Protein AF-A0A6B0WXC3-F1 (afdb_monomer_lite)

pLDDT: mean 72.92, std 11.8, range [45.28, 88.31]

Sequence (147 aa):
MGGVDVLLKYLLDNDTSRKDRTQQFALTNSVRCRPRSNDATSKSTKQMVLNCEKHTKAIIDVLRPDIIIAQGKDKGKENPCKSLNRLFKPNIEQEYDNASPEIGRVRSVLYLFTAHPARYSGFRWSAGYLPDELERLCEHARELYSE

Secondary structure (DSSP, 8-state):
-TTHHHHHHHHH---GGGTTS--------S-SS--SSS-TTSHHHHHHHHHHHHHHHHHHHHH--SEEEEE---TTS--THHHHHHHS-TTS--EE-SS-TTEEEETTEEEEEE--GGGSTT--GGGT---HHHHHHHHHHHHHT--

Foldseek 3Di:
DLAVVLLCCQLVPDDPVCVPDDDDDDDDDLQPDDDPDPPCPDPVVVVSNVVSLVVVLVVCVVVVDLEEEAEADDDPDDDPVVSVCVSPDVPFDWAADPVCNQWIDGPSHIYGYYYHPVVPPPDPSVVSDDDPVSNVSSVVSNVVNVD

Radius of gyration: 16.28 Å; chains: 1; bounding box: 33×47×40 Å

Structure (mmCIF, N/CA/C/O backbone):
data_AF-A0A6B0WXC3-F1
#
_entry.id   AF-A0A6B0WXC3-F1
#
loop_
_atom_site.group_PDB
_atom_site.id
_atom_site.type_symbol
_atom_site.label_atom_id
_atom_site.label_alt_id
_atom_site.label_comp_id
_atom_site.label_asym_id
_atom_site.label_entity_id
_atom_site.label_seq_id
_atom_site.pdbx_PDB_ins_code
_atom_site.Cartn_x
_atom_site.Cartn_y
_atom_site.Cartn_z
_atom_site.occupancy
_atom_site.B_iso_or_equiv
_atom_site.auth_seq_id
_atom_site.auth_comp_id
_atom_site.auth_asym_id
_atom_site.auth_atom_id
_atom_site.pdbx_PDB_model_num
ATOM 1 N N . MET A 1 1 ? 1.760 3.231 -15.485 1.00 53.31 1 MET A N 1
ATOM 2 C CA . MET A 1 1 ? 2.627 3.248 -14.286 1.00 53.31 1 MET A CA 1
ATOM 3 C C . MET A 1 1 ? 2.956 1.798 -13.939 1.00 53.31 1 MET A C 1
ATOM 5 O O . MET A 1 1 ? 2.423 1.295 -12.966 1.00 53.31 1 MET A O 1
ATOM 9 N N . GLY A 1 2 ? 3.786 1.135 -14.757 1.00 61.03 2 GLY A N 1
ATOM 10 C CA . GLY A 1 2 ? 3.778 -0.332 -14.946 1.00 61.03 2 GLY A CA 1
ATOM 11 C C . GLY A 1 2 ? 4.159 -1.240 -13.764 1.00 61.03 2 GLY A C 1
ATOM 12 O O . GLY A 1 2 ? 4.338 -2.432 -13.967 1.00 61.03 2 GLY A O 1
ATOM 13 N N . GLY A 1 3 ? 4.387 -0.698 -12.565 1.00 70.31 3 GLY A N 1
ATOM 14 C CA . GLY A 1 3 ? 4.811 -1.489 -11.405 1.00 70.31 3 GLY A CA 1
ATOM 15 C C . GLY A 1 3 ? 3.728 -1.758 -10.371 1.00 70.31 3 GLY A C 1
ATOM 16 O O . GLY A 1 3 ? 3.978 -2.505 -9.431 1.00 70.31 3 GLY A O 1
ATOM 17 N N . VAL A 1 4 ? 2.543 -1.155 -10.509 1.00 73.38 4 VAL A N 1
ATOM 18 C CA . VAL A 1 4 ? 1.432 -1.407 -9.574 1.00 73.38 4 VAL A CA 1
ATOM 19 C C . VAL A 1 4 ? 0.488 -2.458 -10.136 1.00 73.38 4 VAL A C 1
ATOM 21 O O . VAL A 1 4 ? 0.125 -3.388 -9.437 1.00 73.38 4 VAL A O 1
ATOM 24 N N . ASP A 1 5 ? 0.172 -2.345 -11.420 1.00 72.50 5 ASP A N 1
ATOM 25 C CA . ASP A 1 5 ? -0.516 -3.336 -12.240 1.00 72.50 5 ASP A CA 1
ATOM 26 C C . ASP A 1 5 ? 0.193 -4.696 -12.229 1.00 72.50 5 ASP A C 1
ATOM 28 O O . ASP A 1 5 ? -0.465 -5.708 -12.026 1.00 72.50 5 ASP A O 1
ATOM 32 N N . VAL A 1 6 ? 1.526 -4.740 -12.344 1.00 77.94 6 VAL A N 1
ATOM 33 C CA . VAL A 1 6 ? 2.264 -6.012 -12.227 1.00 77.94 6 VAL A CA 1
ATOM 34 C C . VAL A 1 6 ? 2.226 -6.567 -10.802 1.00 77.94 6 VAL A C 1
ATOM 36 O O . VAL A 1 6 ? 2.029 -7.764 -10.629 1.00 77.94 6 VAL A O 1
ATOM 39 N N . LEU A 1 7 ? 2.349 -5.724 -9.772 1.00 78.69 7 LEU A N 1
ATOM 40 C CA . LEU A 1 7 ? 2.276 -6.179 -8.379 1.00 78.69 7 LEU A CA 1
ATOM 41 C C . LEU A 1 7 ? 0.862 -6.622 -7.963 1.00 78.69 7 LEU A C 1
ATOM 43 O O . LEU A 1 7 ? 0.749 -7.494 -7.116 1.00 78.69 7 LEU A O 1
ATOM 47 N N . LEU A 1 8 ? -0.189 -6.046 -8.557 1.00 76.25 8 LEU A N 1
ATOM 48 C CA . LEU A 1 8 ? -1.586 -6.483 -8.420 1.00 76.25 8 LEU A CA 1
ATOM 49 C C . LEU A 1 8 ? -1.919 -7.704 -9.285 1.00 76.25 8 LEU A C 1
ATOM 51 O O . LEU A 1 8 ? -2.893 -8.391 -9.000 1.00 76.25 8 LEU A O 1
ATOM 55 N N . LYS A 1 9 ? -1.142 -7.964 -10.342 1.00 75.69 9 LYS A N 1
ATOM 56 C CA . LYS A 1 9 ? -1.211 -9.209 -11.106 1.00 75.69 9 LYS A CA 1
ATOM 57 C C . LYS A 1 9 ? -0.564 -10.346 -10.310 1.00 75.69 9 LYS A C 1
ATOM 59 O O . LYS A 1 9 ? -1.173 -11.391 -10.129 1.00 75.69 9 LYS A O 1
ATOM 64 N N . TYR A 1 10 ? 0.610 -10.113 -9.725 1.00 78.56 10 TYR A N 1
ATOM 65 C CA . TYR A 1 10 ? 1.013 -10.837 -8.515 1.00 78.56 10 TYR A CA 1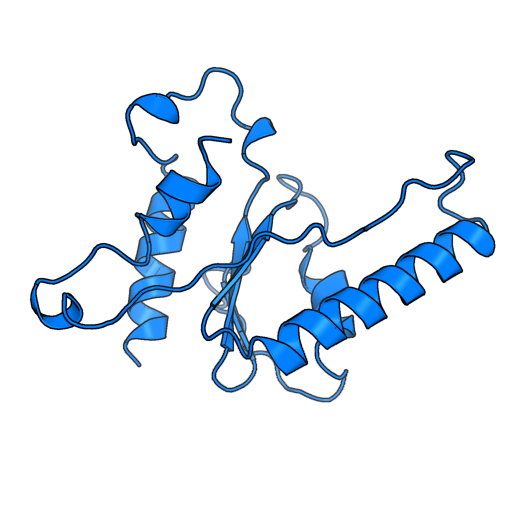
ATOM 66 C C . TYR A 1 10 ? 0.015 -10.555 -7.373 1.00 78.56 10 TYR A C 1
ATOM 68 O O . TYR A 1 10 ? -0.867 -9.719 -7.515 1.00 78.56 10 TYR A O 1
ATOM 76 N N . LEU A 1 11 ? 0.074 -11.289 -6.259 1.00 76.12 11 LEU A N 1
ATOM 77 C CA . LEU A 1 11 ? -1.043 -11.412 -5.302 1.00 76.12 11 LEU A CA 1
ATOM 78 C C . LEU A 1 11 ? -2.272 -12.082 -5.941 1.00 76.12 11 LEU A C 1
ATOM 80 O O . LEU A 1 11 ? -2.572 -13.225 -5.600 1.00 76.12 11 LEU A O 1
ATOM 84 N N . LEU A 1 12 ? -2.953 -11.405 -6.870 1.00 71.50 12 LEU A N 1
ATOM 85 C CA . LEU A 1 12 ? -4.296 -11.762 -7.328 1.00 71.50 12 LEU A CA 1
ATOM 86 C C . LEU A 1 12 ? -4.327 -12.886 -8.375 1.00 71.50 12 LEU A C 1
ATOM 88 O O . LEU A 1 12 ? -5.238 -13.713 -8.304 1.00 71.50 12 LEU A O 1
ATOM 92 N N . ASP A 1 13 ? -3.348 -12.989 -9.284 1.00 70.00 13 ASP A N 1
ATOM 93 C CA . ASP A 1 13 ? -3.188 -14.189 -10.119 1.00 70.00 13 ASP A CA 1
ATOM 94 C C . ASP A 1 13 ? -2.647 -15.318 -9.239 1.00 70.00 13 ASP A C 1
ATOM 96 O O . ASP A 1 13 ? -1.435 -15.508 -9.135 1.00 70.00 13 ASP A O 1
ATOM 100 N N . ASN A 1 14 ? -3.529 -16.086 -8.603 1.00 54.75 14 ASN A N 1
ATOM 101 C CA . ASN A 1 14 ? -3.365 -17.533 -8.643 1.00 54.75 14 ASN A CA 1
ATOM 102 C C . ASN A 1 14 ? -4.653 -18.316 -8.371 1.00 54.75 14 ASN A C 1
ATOM 104 O O . ASN A 1 14 ? -5.558 -17.894 -7.652 1.00 54.75 14 ASN A O 1
ATOM 108 N N . ASP A 1 15 ? -4.628 -19.492 -8.985 1.00 48.84 15 ASP A N 1
ATOM 109 C CA . ASP A 1 15 ? -5.626 -20.548 -9.079 1.00 48.84 15 ASP A CA 1
ATOM 110 C C . ASP A 1 15 ? -6.959 -20.243 -9.793 1.00 48.84 15 ASP A C 1
ATOM 112 O O . ASP A 1 15 ? -7.658 -19.244 -9.610 1.00 48.84 15 ASP A O 1
ATOM 116 N N . THR A 1 16 ? -7.315 -21.201 -10.643 1.00 47.66 16 THR A N 1
ATOM 117 C CA . THR A 1 16 ? -8.454 -21.216 -11.564 1.00 47.66 16 THR A CA 1
ATOM 118 C C . THR A 1 16 ? -9.817 -21.109 -10.881 1.00 47.66 16 THR A C 1
ATOM 120 O O . THR A 1 16 ? -10.783 -20.713 -11.533 1.00 47.66 16 THR A O 1
ATOM 123 N N . SER A 1 17 ? -9.880 -21.383 -9.577 1.00 48.84 17 SER A N 1
ATOM 124 C CA . SER A 1 17 ? -11.066 -21.283 -8.719 1.00 48.84 17 SER A CA 1
ATOM 125 C C . SER A 1 17 ? -11.520 -19.847 -8.415 1.00 48.84 17 SER A C 1
ATOM 127 O O . SER A 1 17 ? -12.653 -19.649 -7.980 1.00 48.84 17 SER A O 1
ATOM 129 N N . ARG A 1 18 ? -10.675 -18.826 -8.640 1.00 51.50 18 ARG A N 1
ATOM 130 C CA . ARG A 1 18 ? -11.000 -17.413 -8.343 1.00 51.50 18 ARG A CA 1
ATOM 131 C C . ARG A 1 18 ? -11.517 -16.603 -9.542 1.00 51.50 18 ARG A C 1
ATOM 133 O O . ARG A 1 18 ? -11.807 -15.419 -9.375 1.00 51.50 18 ARG A O 1
ATOM 140 N N . LYS A 1 19 ? -11.684 -17.222 -10.721 1.00 48.53 19 LYS A N 1
ATOM 141 C CA . LYS A 1 19 ? -12.109 -16.552 -11.973 1.00 48.53 19 LYS A CA 1
ATOM 142 C C . LYS A 1 19 ? -13.440 -15.791 -11.885 1.00 48.53 19 LYS A C 1
ATOM 144 O O . LYS A 1 19 ? -13.618 -14.830 -12.626 1.00 48.53 19 LYS A O 1
ATOM 149 N N . ASP A 1 20 ? -14.326 -16.172 -10.967 1.00 48.91 20 ASP A N 1
ATOM 150 C CA . ASP A 1 20 ? -15.668 -15.587 -10.836 1.00 48.91 20 ASP A CA 1
ATOM 151 C C . ASP A 1 20 ? -15.735 -14.351 -9.916 1.00 48.91 20 ASP A C 1
ATOM 153 O O . ASP A 1 20 ? -16.808 -13.778 -9.717 1.00 48.91 20 ASP A O 1
ATOM 157 N N . ARG A 1 21 ? -14.610 -13.909 -9.330 1.00 54.69 21 ARG A N 1
ATOM 158 C CA . ARG A 1 21 ? -14.573 -12.700 -8.488 1.00 54.69 21 ARG A CA 1
ATOM 159 C C . ARG A 1 21 ? -14.101 -11.487 -9.286 1.00 54.69 21 ARG A C 1
ATOM 161 O O . ARG A 1 21 ? -12.928 -11.390 -9.639 1.00 54.69 21 ARG A O 1
ATOM 168 N N . THR A 1 22 ? -14.990 -10.512 -9.482 1.00 62.12 22 THR A N 1
ATOM 169 C CA . THR A 1 22 ? -14.629 -9.188 -10.012 1.00 62.12 22 THR A CA 1
ATOM 170 C C . THR A 1 22 ? -13.632 -8.504 -9.079 1.00 62.12 22 THR A C 1
ATOM 172 O O . THR A 1 22 ? -14.006 -7.993 -8.024 1.00 62.12 22 THR A O 1
ATOM 175 N N . GLN A 1 23 ? -12.361 -8.477 -9.472 1.00 69.31 23 GLN A N 1
ATOM 176 C CA . GLN A 1 23 ? -11.316 -7.772 -8.738 1.00 69.31 23 GLN A CA 1
ATOM 177 C C . GLN A 1 23 ? -11.524 -6.258 -8.878 1.00 69.31 23 GLN A C 1
ATOM 179 O O . GLN A 1 23 ? -11.632 -5.735 -9.988 1.00 69.31 23 GLN A O 1
ATOM 184 N N . GLN A 1 24 ? -11.581 -5.549 -7.752 1.00 75.88 24 GLN A N 1
ATOM 185 C CA . GLN A 1 24 ? -11.676 -4.091 -7.711 1.00 75.88 24 GLN A CA 1
ATOM 186 C C . GLN A 1 24 ? -10.447 -3.530 -7.003 1.00 75.88 24 GLN A C 1
ATOM 188 O O . GLN A 1 24 ? -10.100 -3.964 -5.908 1.00 75.88 24 GLN A O 1
ATOM 193 N N . PHE A 1 25 ? -9.794 -2.548 -7.621 1.00 79.31 25 PHE A N 1
ATOM 194 C CA . PHE A 1 25 ? -8.650 -1.853 -7.041 1.00 79.31 25 PHE A CA 1
ATOM 195 C C . PHE A 1 25 ? -8.841 -0.341 -7.151 1.00 79.31 25 PHE A C 1
ATOM 197 O O . PHE A 1 25 ? -9.424 0.167 -8.108 1.00 79.31 25 PHE A O 1
ATOM 204 N N . ALA A 1 26 ? -8.315 0.392 -6.172 1.00 83.19 26 ALA A N 1
ATOM 205 C CA . ALA A 1 26 ? -8.314 1.847 -6.167 1.00 83.19 26 ALA A CA 1
ATOM 206 C C . ALA A 1 26 ? -6.901 2.357 -5.889 1.00 83.19 26 ALA A C 1
ATOM 208 O O . ALA A 1 26 ? -6.294 2.019 -4.874 1.00 83.19 26 ALA A O 1
ATOM 209 N N . LEU A 1 27 ? -6.384 3.204 -6.778 1.00 82.75 27 LEU A N 1
ATOM 210 C CA . LEU A 1 27 ? -5.088 3.847 -6.589 1.00 82.75 27 LEU A CA 1
ATOM 211 C C . LEU A 1 27 ? -5.270 5.207 -5.925 1.00 82.75 27 LEU A C 1
ATOM 213 O O . LEU A 1 27 ? -5.954 6.093 -6.439 1.00 82.75 27 LEU A O 1
ATOM 217 N N . THR A 1 28 ? -4.637 5.381 -4.767 1.00 80.62 28 THR A N 1
ATOM 218 C CA . THR A 1 28 ? -4.697 6.622 -4.000 1.00 80.62 28 THR A CA 1
ATOM 219 C C . THR A 1 28 ? -3.317 7.028 -3.499 1.00 80.62 28 THR A C 1
ATOM 221 O O . THR A 1 28 ? -2.565 6.217 -2.970 1.00 80.62 28 THR A O 1
ATOM 224 N N . ASN A 1 29 ? -2.998 8.315 -3.633 1.00 75.44 29 ASN A N 1
ATOM 225 C CA . ASN A 1 29 ? -1.822 8.899 -2.998 1.00 75.44 29 ASN A CA 1
ATOM 226 C C . ASN A 1 29 ? -2.145 9.189 -1.529 1.00 75.44 29 ASN A C 1
ATOM 228 O O . ASN A 1 29 ? -3.189 9.776 -1.237 1.00 75.44 29 ASN A O 1
ATOM 232 N N . SER A 1 30 ? -1.223 8.850 -0.627 1.00 68.56 30 SER A N 1
ATOM 233 C CA . SER A 1 30 ? -1.316 9.144 0.814 1.00 68.56 30 SER A CA 1
ATOM 234 C C . SER A 1 30 ? -1.326 10.644 1.133 1.00 68.56 30 SER A C 1
ATOM 236 O O . SER A 1 30 ? -1.812 11.054 2.185 1.00 68.56 30 SER A O 1
ATOM 238 N N . VAL A 1 31 ? -0.824 11.477 0.215 1.00 71.00 31 VAL A N 1
ATOM 239 C CA . VAL A 1 31 ? -0.883 12.940 0.289 1.00 71.00 31 VAL A CA 1
ATOM 240 C C . VAL A 1 31 ? -1.541 13.477 -0.983 1.00 71.00 31 VAL A C 1
ATOM 242 O O . VAL A 1 31 ? -1.126 13.150 -2.096 1.00 71.00 31 VAL A O 1
ATOM 245 N N . ARG A 1 32 ? -2.591 14.293 -0.827 1.00 71.56 32 ARG A N 1
ATOM 246 C CA . ARG A 1 32 ? -3.369 14.860 -1.948 1.00 71.56 32 ARG A CA 1
ATOM 247 C C . ARG A 1 32 ? -2.808 16.173 -2.493 1.00 71.56 32 ARG A C 1
ATOM 249 O O . ARG A 1 32 ? -3.119 16.554 -3.615 1.00 71.56 32 ARG A O 1
ATOM 256 N N . CYS A 1 33 ? -1.992 16.859 -1.706 1.00 74.31 33 CYS A N 1
ATOM 257 C CA . CYS A 1 33 ? -1.447 18.178 -1.998 1.00 74.31 33 CYS A CA 1
ATOM 258 C C . CYS A 1 33 ? 0.049 18.228 -1.664 1.00 74.31 33 CYS A C 1
ATOM 260 O O . CYS A 1 33 ? 0.568 17.397 -0.923 1.00 74.31 33 CYS A O 1
ATOM 262 N N . ARG A 1 34 ? 0.764 19.197 -2.241 1.00 72.69 34 ARG A N 1
ATOM 263 C CA . ARG A 1 34 ? 2.176 19.455 -1.925 1.00 72.69 34 ARG A CA 1
ATOM 264 C C . ARG A 1 34 ? 2.262 20.682 -1.014 1.00 72.69 34 ARG A C 1
ATOM 266 O O . ARG A 1 34 ? 1.480 21.615 -1.217 1.00 72.69 34 ARG A O 1
ATOM 273 N N . PRO A 1 35 ? 3.174 20.710 -0.029 1.00 71.12 35 PRO A N 1
ATOM 274 C CA . PRO A 1 35 ? 3.329 21.878 0.822 1.00 71.12 35 PRO A CA 1
ATOM 275 C C . PRO A 1 35 ? 3.899 23.037 -0.010 1.00 71.12 35 PRO A C 1
ATOM 277 O O . PRO A 1 35 ? 4.717 22.831 -0.905 1.00 71.12 35 PRO A O 1
ATOM 280 N N . ARG A 1 36 ? 3.445 24.267 0.261 1.00 70.56 36 ARG A N 1
ATOM 281 C CA . ARG A 1 36 ? 3.869 25.465 -0.495 1.00 70.56 36 ARG A CA 1
ATOM 282 C C . ARG A 1 36 ? 5.311 25.889 -0.178 1.00 70.56 36 ARG A C 1
ATOM 284 O O . ARG A 1 36 ? 5.925 26.596 -0.969 1.00 70.56 36 ARG A O 1
ATOM 291 N N . SER A 1 37 ? 5.841 25.451 0.960 1.00 71.88 37 SER A N 1
ATOM 292 C CA . SER A 1 37 ? 7.249 25.547 1.341 1.00 71.88 37 SER A CA 1
ATOM 293 C C . SER A 1 37 ? 7.784 24.149 1.657 1.00 71.88 37 SER A C 1
ATOM 295 O O . SER A 1 37 ? 7.048 23.293 2.144 1.00 71.88 37 SER A O 1
ATOM 297 N N . ASN A 1 38 ? 9.081 23.920 1.443 1.00 70.56 38 ASN A N 1
ATOM 298 C CA . ASN A 1 38 ? 9.731 22.643 1.773 1.00 70.56 38 ASN A CA 1
ATOM 299 C C . ASN A 1 38 ? 9.957 22.444 3.292 1.00 70.56 38 ASN A C 1
ATOM 301 O O . ASN A 1 38 ? 10.621 21.493 3.698 1.00 70.56 38 ASN A O 1
ATOM 305 N N . ASP A 1 39 ? 9.410 23.319 4.144 1.00 76.75 39 ASP A N 1
ATOM 306 C CA . ASP A 1 39 ? 9.493 23.187 5.597 1.00 76.75 39 ASP A CA 1
ATOM 307 C C . ASP A 1 39 ? 8.477 22.154 6.118 1.00 76.75 39 ASP A C 1
ATOM 309 O O . ASP A 1 39 ? 7.300 22.446 6.374 1.00 76.75 39 ASP A O 1
ATOM 313 N N . ALA A 1 40 ? 8.975 20.932 6.306 1.00 69.25 40 ALA A N 1
ATOM 314 C CA . ALA A 1 40 ? 8.258 19.818 6.918 1.00 69.25 40 ALA A CA 1
ATOM 315 C C . ALA A 1 40 ? 7.954 20.021 8.418 1.00 69.25 40 ALA A C 1
ATOM 317 O O . ALA A 1 40 ? 7.085 19.341 8.969 1.00 69.25 40 ALA A O 1
ATOM 318 N N . THR A 1 41 ? 8.641 20.945 9.098 1.00 77.06 41 THR A N 1
ATOM 319 C CA . THR A 1 41 ? 8.462 21.201 10.536 1.00 77.06 41 THR A CA 1
ATOM 320 C C . THR A 1 41 ? 7.322 22.179 10.830 1.00 77.06 41 THR A C 1
ATOM 322 O O . THR A 1 41 ? 6.747 22.127 11.928 1.00 77.06 41 THR A O 1
ATOM 325 N N . SER A 1 42 ? 6.958 23.012 9.846 1.00 83.62 42 SER A N 1
ATOM 326 C CA . SER A 1 42 ? 5.895 24.016 9.936 1.00 83.62 42 SER A CA 1
ATOM 327 C C . SER A 1 42 ? 4.541 23.445 10.383 1.00 83.62 42 SER A C 1
ATOM 329 O O . SER A 1 42 ? 4.142 22.324 10.048 1.00 83.62 42 SER A O 1
ATOM 331 N N . LYS A 1 43 ? 3.781 24.259 11.130 1.00 84.62 43 LYS A N 1
ATOM 332 C CA . LYS A 1 43 ? 2.419 23.909 11.580 1.00 84.62 43 LYS A CA 1
ATOM 333 C C . LYS A 1 43 ? 1.476 23.641 10.399 1.00 84.62 43 LYS A C 1
ATOM 335 O O . LYS A 1 43 ? 0.650 22.736 10.479 1.00 84.62 43 LYS A O 1
ATOM 340 N N . SER A 1 44 ? 1.620 24.388 9.304 1.00 83.25 44 SER A N 1
ATOM 341 C CA . SER A 1 44 ? 0.835 24.225 8.075 1.00 83.25 44 SER A CA 1
ATOM 342 C C . SER A 1 44 ? 1.105 22.884 7.389 1.00 83.25 44 SER A C 1
ATOM 344 O O . SER A 1 44 ? 0.146 22.179 7.079 1.00 83.25 44 SER A O 1
ATOM 346 N N . THR A 1 45 ? 2.369 22.477 7.217 1.00 81.50 45 THR A N 1
ATOM 347 C CA . THR A 1 45 ? 2.696 21.158 6.643 1.00 81.50 45 THR A CA 1
ATOM 348 C C . THR A 1 45 ? 2.207 20.019 7.542 1.00 81.50 45 THR A C 1
ATOM 350 O O . THR A 1 45 ? 1.612 19.065 7.044 1.00 81.50 45 THR A O 1
ATOM 353 N N . LYS A 1 46 ? 2.343 20.137 8.871 1.00 81.50 46 LYS A N 1
ATOM 354 C CA . LYS A 1 46 ? 1.782 19.156 9.822 1.00 81.50 46 LYS A CA 1
ATOM 355 C C . LYS A 1 46 ? 0.257 19.037 9.708 1.00 81.50 46 LYS A C 1
ATOM 357 O O . LYS A 1 46 ? -0.260 17.927 9.617 1.00 81.50 46 LYS A O 1
ATOM 362 N N . GLN A 1 47 ? -0.466 20.158 9.645 1.00 84.25 47 GLN A N 1
ATOM 363 C CA . GLN A 1 47 ? -1.924 20.153 9.474 1.00 84.25 47 GLN A CA 1
ATOM 364 C C . GLN A 1 47 ? -2.353 19.577 8.115 1.00 84.25 47 GLN A C 1
ATOM 366 O O . GLN A 1 47 ? -3.344 18.852 8.036 1.00 84.25 47 GLN A O 1
ATOM 371 N N . MET A 1 48 ? -1.598 19.865 7.052 1.00 83.88 48 MET A N 1
ATOM 372 C CA . MET A 1 48 ? -1.810 19.306 5.716 1.00 83.88 48 MET A CA 1
ATOM 373 C C . MET A 1 48 ? -1.672 17.776 5.718 1.00 83.88 48 MET A C 1
ATOM 375 O O . MET A 1 48 ? -2.540 17.093 5.172 1.00 83.88 48 MET A O 1
ATOM 379 N N . VAL A 1 49 ? -0.633 17.236 6.369 1.00 80.00 49 VAL A N 1
ATOM 380 C CA . VAL A 1 49 ? -0.435 15.784 6.528 1.00 80.00 49 VAL A CA 1
ATOM 381 C C . VAL A 1 49 ? -1.596 15.162 7.305 1.00 80.00 49 VAL A C 1
ATOM 383 O O . VAL A 1 49 ? -2.218 14.239 6.791 1.00 80.00 49 VAL A O 1
ATOM 386 N N . LEU A 1 50 ? -1.976 15.716 8.462 1.00 80.88 50 LEU A N 1
ATOM 387 C CA . LEU A 1 50 ? -3.116 15.225 9.257 1.00 80.88 50 LEU A CA 1
ATOM 388 C C . LEU A 1 50 ? -4.441 15.229 8.470 1.00 80.88 50 LEU A C 1
ATOM 390 O O . LEU A 1 50 ? -5.267 14.330 8.624 1.00 80.88 50 LEU A O 1
ATOM 394 N N . ASN A 1 51 ? -4.661 16.227 7.611 1.00 84.31 51 ASN A N 1
ATOM 395 C CA . ASN A 1 51 ? -5.848 16.282 6.755 1.00 84.31 51 ASN A CA 1
ATOM 396 C C . ASN A 1 51 ? -5.802 15.220 5.638 1.00 84.31 51 ASN A C 1
ATOM 398 O O . ASN A 1 51 ? -6.830 14.616 5.330 1.00 84.31 51 ASN A O 1
ATOM 402 N N . CYS A 1 52 ? -4.624 14.948 5.068 1.00 82.81 52 CYS A N 1
ATOM 403 C CA . CYS A 1 52 ? -4.436 13.868 4.095 1.00 82.81 52 CYS A CA 1
ATOM 404 C C . CYS A 1 52 ? -4.580 12.476 4.733 1.00 82.81 52 CYS A C 1
ATOM 406 O O . CYS A 1 52 ? -5.206 11.604 4.130 1.00 82.81 52 CYS A O 1
ATOM 408 N N . GLU A 1 53 ? -4.086 12.284 5.961 1.00 80.12 53 GLU A N 1
ATOM 409 C CA . GLU A 1 53 ? -4.294 11.065 6.753 1.00 80.12 53 GLU A CA 1
ATOM 410 C C . GLU A 1 53 ? -5.804 10.831 6.973 1.00 80.12 53 GLU A C 1
ATOM 412 O O . GLU A 1 53 ? -6.330 9.786 6.589 1.00 80.12 53 GLU A O 1
ATOM 417 N N . LYS A 1 54 ? -6.551 11.833 7.466 1.00 82.94 54 LYS A N 1
ATOM 418 C CA . LYS A 1 54 ? -8.019 11.748 7.637 1.00 82.94 54 LYS A CA 1
ATOM 419 C C . LYS A 1 54 ? -8.764 11.397 6.345 1.00 82.94 54 LYS A C 1
ATOM 421 O O . LYS A 1 54 ? -9.675 10.574 6.368 1.00 82.94 54 LYS A O 1
ATOM 426 N N . HIS A 1 55 ? -8.387 12.004 5.221 1.00 84.81 55 HIS A N 1
ATOM 427 C CA . HIS A 1 55 ? -9.007 11.725 3.924 1.00 84.81 55 HIS A CA 1
ATOM 428 C C . HIS A 1 55 ? -8.669 10.314 3.408 1.00 84.81 55 HIS A C 1
ATOM 430 O O . HIS A 1 55 ? -9.550 9.616 2.912 1.00 84.81 55 HIS A O 1
ATOM 436 N N . THR A 1 56 ? -7.425 9.861 3.586 1.00 83.69 56 THR A N 1
ATOM 437 C CA . THR A 1 56 ? -7.005 8.486 3.262 1.00 83.69 56 THR A CA 1
ATOM 438 C C . THR A 1 56 ? -7.776 7.470 4.101 1.00 83.69 56 THR A C 1
ATOM 440 O O . THR A 1 56 ? -8.275 6.483 3.563 1.00 83.69 56 THR A O 1
ATOM 443 N N . LYS A 1 57 ? -7.969 7.748 5.397 1.00 82.69 57 LYS A N 1
ATOM 444 C CA . LYS A 1 57 ? -8.823 6.935 6.263 1.00 82.69 57 LYS A CA 1
ATOM 445 C C . LYS A 1 57 ? -10.266 6.860 5.748 1.00 82.69 57 LYS A C 1
ATOM 447 O O . LYS A 1 57 ? -10.810 5.766 5.671 1.00 82.69 57 LYS A O 1
ATOM 452 N N . ALA A 1 58 ? -10.869 7.987 5.368 1.00 85.44 58 ALA A N 1
ATOM 453 C CA . ALA A 1 58 ? -12.238 7.999 4.847 1.00 85.44 58 ALA A CA 1
ATOM 454 C C . ALA A 1 58 ? -12.389 7.149 3.570 1.00 85.44 58 ALA A C 1
ATOM 456 O O . ALA A 1 58 ? -13.392 6.462 3.409 1.00 85.44 58 ALA A O 1
ATOM 457 N N . ILE A 1 59 ? -11.378 7.139 2.693 1.00 85.31 59 ILE A N 1
ATOM 458 C CA . ILE A 1 59 ? -11.349 6.267 1.507 1.00 85.31 59 ILE A CA 1
ATOM 459 C C . ILE A 1 59 ? -11.319 4.791 1.911 1.00 85.31 59 ILE A C 1
ATOM 461 O O . ILE A 1 59 ? -12.092 4.004 1.376 1.00 85.31 59 ILE A O 1
ATOM 465 N N . ILE A 1 60 ? -10.471 4.419 2.871 1.00 84.50 60 ILE A N 1
ATOM 466 C CA . ILE A 1 60 ? -10.390 3.047 3.394 1.00 84.50 60 ILE A CA 1
ATOM 467 C C . ILE A 1 60 ? -11.724 2.622 4.028 1.00 84.50 60 ILE A C 1
ATOM 469 O O . ILE A 1 60 ? -12.206 1.528 3.753 1.00 84.50 60 ILE A O 1
ATOM 473 N N . ASP A 1 61 ? -12.348 3.486 4.834 1.00 85.25 61 ASP A N 1
ATOM 474 C CA . ASP A 1 61 ? -13.618 3.188 5.514 1.00 85.25 61 ASP A CA 1
ATOM 475 C C . ASP A 1 61 ? -14.797 3.018 4.524 1.00 85.25 61 ASP A C 1
ATOM 477 O O . ASP A 1 61 ? -15.739 2.271 4.811 1.00 85.25 61 ASP A O 1
ATOM 481 N N . VAL A 1 62 ? -14.740 3.683 3.359 1.00 88.31 62 VAL A N 1
ATOM 482 C CA . VAL A 1 62 ? -15.721 3.560 2.261 1.00 88.31 62 VAL A CA 1
ATOM 483 C C . VAL A 1 62 ? -15.454 2.335 1.386 1.00 88.31 62 VAL A C 1
ATOM 485 O O . VAL A 1 62 ? -16.381 1.573 1.126 1.00 88.31 62 VAL A O 1
ATOM 488 N N . LEU A 1 63 ? -14.212 2.138 0.933 1.00 87.06 63 LEU A N 1
ATOM 489 C CA . LEU A 1 63 ? -13.849 1.045 0.022 1.00 87.06 63 LEU A CA 1
ATOM 490 C C . LEU A 1 63 ? -13.770 -0.318 0.715 1.00 87.06 63 LEU A C 1
ATOM 492 O O . LEU A 1 63 ? -13.940 -1.331 0.050 1.00 87.06 63 LEU A O 1
ATOM 496 N N . ARG A 1 64 ? -13.500 -0.337 2.029 1.00 86.56 64 ARG A N 1
ATOM 497 C CA . ARG A 1 64 ? -13.333 -1.544 2.860 1.00 86.56 64 ARG A CA 1
ATOM 498 C C . ARG A 1 64 ? -12.424 -2.604 2.208 1.00 86.56 64 ARG A C 1
ATOM 500 O O . ARG A 1 64 ? -12.855 -3.741 2.049 1.00 86.56 64 ARG A O 1
ATOM 507 N N . PRO A 1 65 ? -11.194 -2.238 1.805 1.00 85.69 65 PRO A N 1
ATOM 508 C CA . PRO A 1 65 ? -10.318 -3.141 1.070 1.00 85.69 65 PRO A CA 1
ATOM 509 C C . PRO A 1 65 ? -9.868 -4.318 1.940 1.00 85.69 65 PRO A C 1
ATOM 511 O O . PRO A 1 65 ? -9.504 -4.123 3.099 1.00 85.69 65 PRO A O 1
ATOM 514 N N . ASP A 1 66 ? -9.805 -5.510 1.349 1.00 84.06 66 ASP A N 1
ATOM 515 C CA . ASP A 1 66 ? -9.210 -6.696 1.975 1.00 84.06 66 ASP A CA 1
ATOM 516 C C . ASP A 1 66 ? -7.674 -6.594 2.066 1.00 84.06 66 ASP A C 1
ATOM 518 O O . ASP A 1 66 ? -7.054 -7.109 2.996 1.00 84.06 66 ASP A O 1
ATOM 522 N N . ILE A 1 67 ? -7.050 -5.893 1.109 1.00 83.94 67 ILE A N 1
ATOM 523 C CA . ILE A 1 67 ? -5.595 -5.731 0.993 1.00 83.94 67 ILE A CA 1
ATOM 524 C C . ILE A 1 67 ? -5.248 -4.254 0.757 1.00 83.94 67 ILE A C 1
ATOM 526 O O . ILE A 1 67 ? -5.804 -3.604 -0.131 1.00 83.94 67 ILE A O 1
ATOM 530 N N . ILE A 1 68 ? -4.289 -3.719 1.518 1.00 85.44 68 ILE A N 1
ATOM 531 C CA . ILE A 1 68 ? -3.745 -2.363 1.365 1.00 85.44 68 ILE A CA 1
ATOM 532 C C . ILE A 1 68 ? -2.250 -2.437 1.045 1.00 85.44 68 ILE A C 1
ATOM 534 O O . ILE A 1 68 ? -1.438 -2.857 1.865 1.00 85.44 68 ILE A O 1
ATOM 538 N N . ILE A 1 69 ? -1.870 -1.945 -0.136 1.00 84.19 69 ILE A N 1
ATOM 539 C CA . ILE A 1 69 ? -0.471 -1.849 -0.567 1.00 84.19 69 ILE A CA 1
ATOM 540 C C . ILE A 1 69 ? 0.016 -0.406 -0.385 1.00 84.19 69 ILE A C 1
ATOM 542 O O . ILE A 1 69 ? -0.417 0.512 -1.083 1.00 84.19 69 ILE A O 1
ATOM 546 N N . ALA A 1 70 ? 0.941 -0.201 0.548 1.00 82.12 70 ALA A N 1
ATOM 547 C CA . ALA A 1 70 ? 1.541 1.086 0.863 1.00 82.12 70 ALA A CA 1
ATOM 548 C C . ALA A 1 70 ? 2.920 1.225 0.206 1.00 82.12 70 ALA A C 1
ATOM 550 O O . ALA A 1 70 ? 3.916 0.658 0.657 1.00 82.12 70 ALA A O 1
ATOM 551 N N . GLN A 1 71 ? 2.983 2.019 -0.863 1.00 79.69 71 GLN A N 1
ATOM 552 C CA . GLN A 1 71 ? 4.208 2.226 -1.630 1.00 79.69 71 GLN A CA 1
ATOM 553 C C . GLN A 1 71 ? 4.973 3.456 -1.140 1.00 79.69 71 GLN A C 1
ATOM 555 O O . GLN A 1 71 ? 4.430 4.559 -1.082 1.00 79.69 71 GLN A O 1
ATOM 560 N N . GLY A 1 72 ? 6.259 3.288 -0.833 1.00 72.25 72 GLY A N 1
ATOM 561 C CA . GLY A 1 72 ? 7.099 4.405 -0.394 1.00 72.25 72 GLY A CA 1
ATOM 562 C C . GLY A 1 72 ? 8.281 4.039 0.492 1.00 72.25 72 GLY A C 1
ATOM 563 O O . GLY A 1 72 ? 9.139 4.904 0.677 1.00 72.25 72 GLY A O 1
ATOM 564 N N . LYS A 1 73 ? 8.363 2.789 0.980 1.00 66.75 73 LYS A N 1
ATOM 565 C CA . LYS A 1 73 ? 9.424 2.314 1.881 1.00 66.75 73 LYS A CA 1
ATOM 566 C C . LYS A 1 73 ? 10.802 2.753 1.380 1.00 66.75 73 LYS A C 1
ATOM 568 O O . LYS A 1 73 ? 11.179 2.472 0.239 1.00 66.75 73 LYS A O 1
ATOM 573 N N . ASP A 1 74 ? 11.534 3.478 2.223 1.00 56.75 74 ASP A N 1
ATOM 574 C CA . ASP A 1 74 ? 12.956 3.724 2.007 1.00 56.75 74 ASP A CA 1
ATOM 575 C C . ASP A 1 74 ? 13.718 2.434 2.305 1.00 56.75 74 ASP A C 1
ATOM 577 O O . ASP A 1 74 ? 13.556 1.850 3.378 1.00 56.75 74 ASP A O 1
ATOM 581 N N . LYS A 1 75 ? 14.574 1.998 1.373 1.00 50.75 75 LYS A N 1
ATOM 582 C CA . LYS A 1 75 ? 15.493 0.887 1.638 1.00 50.75 75 LYS A CA 1
ATOM 583 C C . LYS A 1 75 ? 16.416 1.302 2.791 1.00 50.75 75 LYS A C 1
ATOM 585 O O . LYS A 1 75 ? 17.228 2.210 2.631 1.00 50.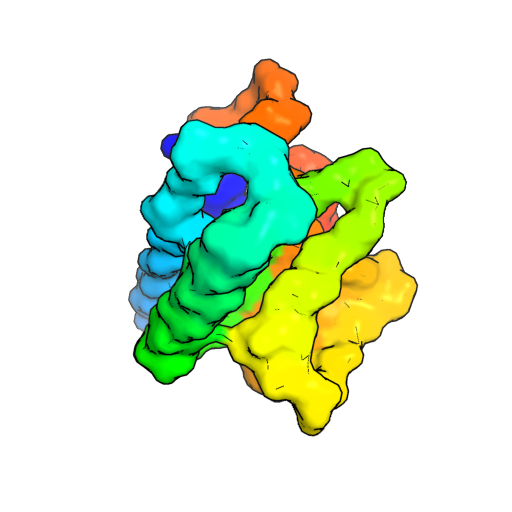75 75 LYS A O 1
ATOM 590 N N . GLY A 1 76 ? 16.240 0.678 3.957 1.00 49.88 76 GLY A N 1
ATOM 591 C CA . GLY A 1 76 ? 17.047 0.919 5.158 1.00 49.88 76 GLY A CA 1
ATOM 592 C C . GLY A 1 76 ? 16.668 2.124 6.038 1.00 49.88 76 GLY A C 1
ATOM 593 O O . GLY A 1 76 ? 17.494 2.518 6.858 1.00 49.88 76 GLY A O 1
ATOM 594 N N . LYS A 1 77 ? 15.471 2.726 5.919 1.00 46.66 77 LYS A N 1
ATOM 595 C CA . LYS A 1 77 ? 14.991 3.749 6.884 1.00 46.66 77 LYS A CA 1
ATOM 596 C C . LYS A 1 77 ? 13.620 3.411 7.472 1.00 46.66 77 LYS A C 1
ATOM 598 O O . LYS A 1 77 ? 12.960 2.486 7.009 1.00 46.66 77 LYS A O 1
ATOM 603 N N . GLU A 1 78 ? 13.257 4.134 8.539 1.00 45.28 78 GLU A N 1
ATOM 604 C CA . GLU A 1 78 ? 12.156 3.801 9.454 1.00 45.28 78 GLU A CA 1
ATOM 605 C C . GLU A 1 78 ? 10.860 3.353 8.774 1.00 45.28 78 GLU A C 1
ATOM 607 O O . GLU A 1 78 ? 10.423 3.888 7.754 1.00 45.28 78 GLU A O 1
ATOM 612 N N . ASN A 1 79 ? 10.231 2.372 9.418 1.00 50.47 79 ASN A N 1
ATOM 613 C CA . ASN A 1 79 ? 9.131 1.615 8.861 1.00 50.47 79 ASN A CA 1
ATOM 614 C C . ASN A 1 79 ? 7.920 2.522 8.509 1.00 50.47 79 ASN A C 1
ATOM 616 O O . ASN A 1 79 ? 7.362 3.153 9.419 1.00 50.47 79 ASN A O 1
ATOM 620 N N . PRO A 1 80 ? 7.460 2.571 7.235 1.00 51.38 80 PRO A N 1
ATOM 621 C CA . PRO A 1 80 ? 6.259 3.318 6.826 1.00 51.38 80 PRO A CA 1
ATOM 622 C C . PRO A 1 80 ? 4.982 2.942 7.599 1.00 51.38 80 PRO A C 1
ATOM 624 O O . PRO A 1 80 ? 4.021 3.718 7.603 1.00 51.38 80 PRO A O 1
ATOM 627 N N . CYS A 1 81 ? 5.000 1.822 8.327 1.00 49.06 81 CYS A N 1
ATOM 628 C CA . CYS A 1 81 ? 4.039 1.475 9.372 1.00 49.06 81 CYS A CA 1
ATOM 629 C C . CYS A 1 81 ? 3.657 2.650 10.282 1.00 49.06 81 CYS A C 1
ATOM 631 O O . CYS A 1 81 ? 2.474 2.846 10.533 1.00 49.06 81 CYS A O 1
ATOM 633 N N . LYS A 1 82 ? 4.592 3.519 10.707 1.00 52.03 82 LYS A N 1
ATOM 634 C CA . LYS A 1 82 ? 4.262 4.642 11.617 1.00 52.03 82 LYS A CA 1
ATOM 635 C C . LYS A 1 82 ? 3.161 5.581 11.094 1.00 52.03 82 LYS A C 1
ATOM 637 O O . LYS A 1 82 ? 2.457 6.180 11.905 1.00 52.03 82 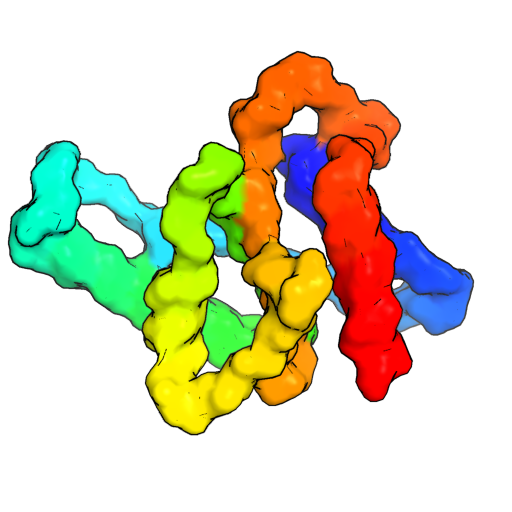LYS A O 1
ATOM 642 N N . SER A 1 83 ? 2.995 5.707 9.775 1.00 56.22 83 SER A N 1
ATOM 643 C CA . SER A 1 83 ? 1.914 6.502 9.173 1.00 56.22 83 SER A CA 1
ATOM 644 C C . SER A 1 83 ? 0.600 5.720 9.075 1.00 56.22 83 SER A C 1
ATOM 646 O O . SER A 1 83 ? -0.469 6.288 9.284 1.00 56.22 83 SER A O 1
ATOM 648 N N . LEU A 1 84 ? 0.655 4.409 8.817 1.00 59.22 84 LEU A N 1
ATOM 649 C CA . LEU A 1 84 ? -0.532 3.544 8.791 1.00 59.22 84 LEU A CA 1
ATOM 650 C C . LEU A 1 84 ? -1.084 3.257 10.202 1.00 59.22 84 LEU A C 1
ATOM 652 O O . LEU A 1 84 ? -2.300 3.235 10.380 1.00 59.22 84 LEU A O 1
ATOM 656 N N . ASN A 1 85 ? -0.230 3.241 11.228 1.00 56.34 85 ASN A N 1
ATOM 657 C CA . ASN A 1 85 ? -0.596 3.166 12.654 1.00 56.34 85 ASN A CA 1
ATOM 658 C C . ASN A 1 85 ? -1.398 4.380 13.157 1.00 56.34 85 ASN A C 1
ATOM 660 O O . ASN A 1 85 ? -1.875 4.377 14.289 1.00 56.34 85 ASN A O 1
ATOM 664 N N . ARG A 1 86 ? -1.538 5.433 12.339 1.00 62.28 86 ARG A N 1
ATOM 665 C CA . ARG A 1 86 ? -2.441 6.570 12.589 1.00 62.28 86 ARG A CA 1
ATOM 666 C C . ARG A 1 86 ? -3.766 6.457 11.836 1.00 62.28 86 ARG A C 1
ATOM 668 O O . ARG A 1 86 ? -4.761 7.038 12.263 1.00 62.28 86 ARG A O 1
ATOM 675 N N . LEU A 1 87 ? -3.779 5.737 10.712 1.00 64.88 87 LEU A N 1
ATOM 676 C CA . LEU A 1 87 ? -4.966 5.509 9.879 1.00 64.88 87 LEU A CA 1
ATOM 677 C C . LEU A 1 87 ? -5.881 4.442 10.496 1.00 64.88 87 LEU A C 1
ATOM 679 O O . LEU A 1 87 ? -7.108 4.561 10.455 1.00 64.88 87 LEU A O 1
ATOM 683 N N . PHE A 1 88 ? -5.282 3.441 11.136 1.00 60.12 88 PHE A N 1
ATOM 684 C CA . PHE A 1 88 ? -5.968 2.470 11.980 1.00 60.12 88 PHE A CA 1
ATOM 685 C C . PHE A 1 88 ? -5.800 2.898 13.435 1.00 60.12 88 PHE A C 1
ATOM 687 O O . PHE A 1 88 ? -4.733 3.366 13.819 1.00 60.12 88 PHE A O 1
ATOM 694 N N . LYS A 1 89 ? -6.886 2.847 14.221 1.00 54.88 89 LYS A N 1
ATOM 695 C CA . LYS A 1 89 ? -6.925 3.447 15.568 1.00 54.88 89 LYS A CA 1
ATOM 696 C C . LYS A 1 89 ? -5.756 2.929 16.432 1.00 54.88 89 LYS A C 1
ATOM 698 O O . LYS A 1 89 ? -5.479 1.735 16.358 1.00 54.88 89 LYS A O 1
ATOM 703 N N . PRO A 1 90 ? -5.183 3.753 17.332 1.00 51.88 90 PRO A N 1
ATOM 704 C CA . PRO A 1 90 ? -4.025 3.382 18.163 1.00 51.88 90 PRO A CA 1
ATOM 705 C C . PRO A 1 90 ? -4.251 2.207 19.137 1.00 51.88 90 PRO A C 1
ATOM 707 O O . PRO A 1 90 ? -3.313 1.798 19.808 1.00 51.88 90 PRO A O 1
ATOM 710 N N . ASN A 1 91 ? -5.473 1.667 19.206 1.00 49.47 91 ASN A N 1
ATOM 711 C CA . ASN A 1 91 ? -5.870 0.552 20.069 1.00 49.47 91 ASN A CA 1
ATOM 712 C C . ASN A 1 91 ? -6.305 -0.686 19.257 1.00 49.47 91 ASN A C 1
ATOM 714 O O . ASN A 1 91 ? -7.078 -1.498 19.758 1.00 49.47 91 ASN A O 1
ATOM 718 N N . ILE A 1 92 ? -5.931 -0.791 17.978 1.00 56.19 92 ILE A N 1
ATOM 719 C CA . ILE A 1 92 ? -6.081 -2.047 17.236 1.00 56.19 92 ILE A CA 1
ATOM 720 C C . ILE A 1 92 ? -4.713 -2.710 17.243 1.00 56.19 92 ILE A C 1
ATOM 722 O O . ILE A 1 92 ? -3.763 -2.143 16.703 1.00 56.19 92 ILE A O 1
ATOM 726 N N . GLU A 1 93 ? -4.628 -3.878 17.874 1.00 57.22 93 GLU A N 1
ATOM 727 C CA . GLU A 1 93 ? -3.439 -4.721 17.806 1.00 57.22 93 GLU A CA 1
ATOM 728 C C . GLU A 1 93 ? -3.142 -5.036 16.339 1.00 57.22 93 GLU A C 1
ATOM 730 O O . GLU A 1 93 ? -4.043 -5.289 15.534 1.00 57.22 93 GLU A O 1
ATOM 735 N N . GLN A 1 94 ? -1.869 -4.903 15.985 1.00 63.25 94 GLN A N 1
ATOM 736 C CA . GLN A 1 94 ? -1.385 -5.144 14.639 1.00 63.25 94 GLN A CA 1
ATOM 737 C C . GLN A 1 94 ? -0.439 -6.324 14.714 1.00 63.25 94 GLN A C 1
ATOM 739 O O . GLN A 1 94 ? 0.597 -6.256 15.379 1.00 63.25 94 GLN A O 1
ATOM 744 N N . GLU A 1 95 ? -0.815 -7.395 14.039 1.00 64.12 95 GLU A N 1
ATOM 745 C CA . GLU A 1 95 ? -0.007 -8.595 13.938 1.00 64.12 95 GLU A CA 1
ATOM 746 C C . GLU A 1 95 ? 0.951 -8.380 12.772 1.00 64.12 95 GLU A C 1
ATOM 748 O O . GLU A 1 95 ? 0.554 -8.408 11.609 1.00 64.12 95 GLU A O 1
ATOM 753 N N . TYR A 1 96 ? 2.205 -8.074 13.087 1.00 63.06 96 TYR A N 1
ATOM 754 C CA . TYR A 1 96 ? 3.283 -8.084 12.106 1.00 63.06 96 TYR A CA 1
ATOM 755 C C . TYR A 1 96 ? 3.846 -9.492 12.005 1.00 63.06 96 TYR A C 1
ATOM 757 O O . TYR A 1 96 ? 4.056 -10.138 13.034 1.00 63.06 96 TYR A O 1
ATOM 765 N N . ASP A 1 97 ? 4.159 -9.936 10.789 1.00 62.69 97 ASP A N 1
ATOM 766 C CA . ASP A 1 97 ? 5.031 -11.095 10.657 1.00 62.69 97 ASP A CA 1
ATOM 767 C C . ASP A 1 97 ? 6.440 -10.707 11.140 1.00 62.69 97 ASP A C 1
ATOM 769 O O . ASP A 1 97 ? 7.043 -9.736 10.675 1.00 62.69 97 ASP A O 1
ATOM 773 N N . ASN A 1 98 ? 6.965 -11.474 12.096 1.00 60.41 98 ASN A N 1
ATOM 774 C CA . ASN A 1 98 ? 8.312 -11.280 12.625 1.00 60.41 98 ASN A CA 1
ATOM 775 C C . ASN A 1 98 ? 9.398 -11.624 11.589 1.00 60.41 98 ASN A C 1
ATOM 777 O O . ASN A 1 98 ? 10.515 -11.121 11.712 1.00 60.41 98 ASN A O 1
ATOM 781 N N . ALA A 1 99 ? 9.094 -12.455 10.584 1.00 60.62 99 ALA A N 1
ATOM 782 C CA . ALA A 1 99 ? 10.002 -12.726 9.469 1.00 60.62 99 ALA A CA 1
ATOM 783 C C . ALA A 1 99 ? 9.937 -11.641 8.372 1.00 60.62 99 ALA A C 1
ATOM 785 O O . ALA A 1 99 ? 10.956 -11.359 7.738 1.00 60.62 99 ALA A O 1
ATOM 786 N N . SER A 1 100 ? 8.781 -10.992 8.197 1.00 66.31 100 SER A N 1
ATOM 787 C CA . SER A 1 100 ? 8.488 -10.038 7.118 1.00 66.31 100 SER A CA 1
ATOM 788 C C . SER A 1 100 ? 7.812 -8.767 7.667 1.00 66.31 100 SER A C 1
ATOM 790 O O . SER A 1 100 ? 6.603 -8.599 7.516 1.00 66.31 100 SER A O 1
ATOM 792 N N . PRO A 1 101 ? 8.551 -7.802 8.253 1.00 66.06 101 PRO A N 1
ATOM 793 C CA . PRO A 1 101 ? 7.991 -6.538 8.763 1.00 66.06 101 PRO A CA 1
ATOM 794 C C . PRO A 1 101 ? 7.412 -5.615 7.667 1.00 66.06 101 PRO A C 1
ATOM 796 O O . PRO A 1 101 ? 6.913 -4.521 7.949 1.00 66.06 101 PRO A O 1
ATOM 799 N N . GLU A 1 102 ? 7.537 -6.012 6.400 1.00 76.12 102 GLU A N 1
ATOM 800 C CA . GLU A 1 102 ? 6.813 -5.513 5.236 1.00 76.12 102 GLU A CA 1
ATOM 801 C C . GLU A 1 102 ? 5.343 -5.958 5.181 1.00 76.12 102 GLU A C 1
ATOM 803 O O . GLU A 1 102 ? 4.583 -5.355 4.422 1.00 76.12 102 GLU A O 1
ATOM 808 N N . ILE A 1 103 ? 4.943 -6.984 5.934 1.00 78.12 103 ILE A N 1
ATOM 809 C CA . ILE A 1 103 ? 3.581 -7.516 5.979 1.00 78.12 103 ILE A CA 1
ATOM 810 C C . ILE A 1 103 ? 3.025 -7.400 7.400 1.00 78.12 103 ILE A C 1
ATOM 812 O O . ILE A 1 103 ? 3.719 -7.60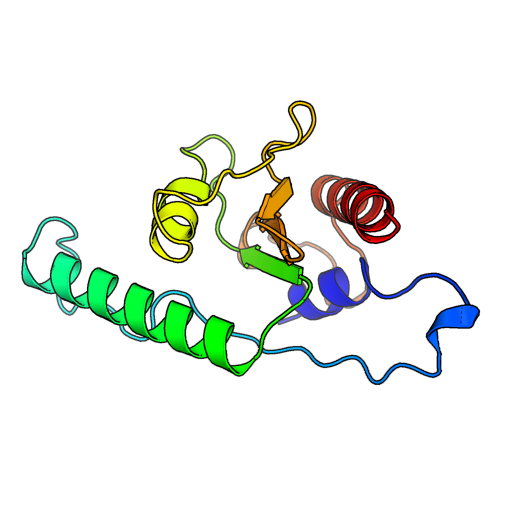8 8.395 1.00 78.12 103 ILE A O 1
ATOM 816 N N . GLY A 1 104 ? 1.744 -7.062 7.497 1.00 77.81 104 GLY A N 1
ATOM 817 C CA . GLY A 1 104 ? 1.007 -7.158 8.751 1.00 77.81 104 GLY A CA 1
ATOM 818 C C . GLY A 1 104 ? -0.490 -7.302 8.522 1.00 77.81 104 GLY A C 1
ATOM 819 O O . GLY A 1 104 ? -0.994 -7.007 7.437 1.00 77.81 104 GLY A O 1
ATOM 820 N N . ARG A 1 105 ? -1.211 -7.732 9.554 1.00 78.19 105 ARG A N 1
ATOM 821 C CA . ARG A 1 105 ? -2.666 -7.901 9.571 1.00 78.19 105 ARG A CA 1
ATOM 822 C C . ARG A 1 105 ? -3.264 -6.973 10.626 1.00 78.19 105 ARG A C 1
ATOM 824 O O . ARG A 1 105 ? -2.770 -6.861 11.747 1.00 78.19 105 ARG A O 1
ATOM 831 N N . VAL A 1 106 ? -4.335 -6.271 10.258 1.00 76.69 106 VAL A N 1
ATOM 832 C CA . VAL A 1 106 ? -5.126 -5.448 11.185 1.00 76.69 106 VAL A CA 1
ATOM 833 C C . VAL A 1 106 ? -6.587 -5.818 10.978 1.00 76.69 106 VAL A C 1
ATOM 835 O O . VAL A 1 106 ? -7.229 -5.363 10.028 1.00 76.69 106 VAL A O 1
ATOM 838 N N . ARG A 1 107 ? -7.118 -6.656 11.879 1.00 76.62 107 ARG A N 1
ATOM 839 C CA . ARG A 1 107 ? -8.421 -7.333 11.735 1.00 76.62 107 ARG A CA 1
ATOM 840 C C . ARG A 1 107 ? -8.426 -8.261 10.505 1.00 76.62 107 ARG A C 1
ATOM 842 O O . ARG A 1 107 ? -7.603 -9.160 10.412 1.00 76.62 107 ARG A O 1
ATOM 849 N N . SER A 1 108 ? -9.344 -8.051 9.564 1.00 76.62 108 SER A N 1
ATOM 850 C CA . SER A 1 108 ? -9.441 -8.795 8.304 1.00 76.62 108 SER A CA 1
ATOM 851 C C . SER A 1 108 ? -8.659 -8.162 7.148 1.00 76.62 108 SER A C 1
ATOM 853 O O . SER A 1 108 ? -8.758 -8.656 6.034 1.00 76.62 108 SER A O 1
ATOM 855 N N . VAL A 1 109 ? -7.939 -7.056 7.376 1.00 82.25 109 VAL A N 1
ATOM 856 C CA . VAL A 1 109 ? -7.208 -6.346 6.316 1.00 82.25 109 VAL A CA 1
ATOM 857 C C . VAL A 1 109 ? -5.729 -6.711 6.372 1.00 82.25 109 VAL A C 1
ATOM 859 O O . VAL A 1 109 ? -5.110 -6.607 7.435 1.00 82.25 109 VAL A O 1
ATOM 862 N N . LEU A 1 110 ? -5.168 -7.095 5.227 1.00 83.25 110 LEU A N 1
ATOM 863 C CA . LEU A 1 110 ? -3.744 -7.361 5.038 1.00 83.25 110 LEU A CA 1
ATOM 864 C C . LEU A 1 110 ? -3.021 -6.101 4.530 1.00 83.25 110 LEU A C 1
ATOM 866 O O . LEU A 1 110 ? -3.531 -5.385 3.667 1.00 83.25 110 LEU A O 1
ATOM 870 N N . TYR A 1 111 ? -1.819 -5.837 5.035 1.00 82.75 111 TYR A N 1
ATOM 871 C CA . TYR A 1 111 ? -0.990 -4.686 4.669 1.00 82.75 111 TYR A CA 1
ATOM 872 C C . TYR A 1 111 ? 0.308 -5.156 4.042 1.00 82.75 111 TYR A C 1
ATOM 874 O O . TYR A 1 111 ? 0.967 -6.030 4.591 1.00 82.75 111 TYR A O 1
ATOM 882 N N . LEU A 1 112 ? 0.691 -4.536 2.927 1.00 82.62 112 LEU A N 1
ATOM 883 C CA . LEU A 1 112 ? 1.977 -4.752 2.272 1.00 82.62 112 LEU A CA 1
ATOM 884 C C . LEU A 1 112 ? 2.708 -3.419 2.120 1.00 82.62 112 LEU A C 1
ATOM 886 O O . LEU A 1 112 ? 2.191 -2.483 1.511 1.00 82.62 112 LEU A O 1
ATOM 890 N N . PHE A 1 113 ? 3.936 -3.334 2.619 1.00 81.44 113 PHE A N 1
ATOM 891 C CA . PHE A 1 113 ? 4.772 -2.139 2.560 1.00 81.44 113 PHE A CA 1
ATOM 892 C C . PHE A 1 113 ? 5.898 -2.309 1.545 1.00 81.44 113 PHE A C 1
ATOM 894 O O . PHE A 1 113 ? 6.919 -2.938 1.820 1.00 81.44 113 PHE A O 1
ATOM 901 N N . THR A 1 114 ? 5.751 -1.686 0.376 1.00 80.38 114 THR A N 1
ATOM 902 C CA . THR A 1 114 ? 6.696 -1.853 -0.734 1.00 80.38 114 THR A CA 1
ATOM 903 C C . THR A 1 114 ? 7.582 -0.624 -0.923 1.00 80.38 114 THR A C 1
ATOM 905 O O . THR A 1 114 ? 7.206 0.525 -0.644 1.00 80.38 114 THR A O 1
ATOM 908 N N . ALA A 1 115 ? 8.766 -0.837 -1.496 1.00 78.62 115 ALA A N 1
ATOM 909 C CA . ALA A 1 115 ? 9.482 0.243 -2.162 1.00 78.62 115 ALA A CA 1
ATOM 910 C C . ALA A 1 115 ? 8.635 0.777 -3.339 1.00 78.62 115 ALA A C 1
ATOM 912 O O . ALA A 1 115 ? 7.909 0.031 -4.000 1.00 78.62 115 ALA A O 1
ATOM 913 N N . HIS A 1 116 ? 8.703 2.084 -3.595 1.00 78.94 116 HIS A N 1
ATOM 914 C CA . HIS A 1 116 ? 7.955 2.721 -4.685 1.00 78.94 116 HIS A CA 1
ATOM 915 C C . HIS A 1 116 ? 8.519 2.301 -6.062 1.00 78.94 116 HIS A C 1
ATOM 917 O O . HIS A 1 116 ? 9.741 2.361 -6.219 1.00 78.94 116 HIS A O 1
ATOM 923 N N . PRO A 1 117 ? 7.698 1.966 -7.084 1.00 78.50 117 PRO A N 1
ATOM 924 C CA . PRO A 1 117 ? 8.173 1.459 -8.381 1.00 78.50 117 PRO A CA 1
ATOM 925 C C . PRO A 1 117 ? 9.237 2.319 -9.082 1.00 78.50 117 PRO A C 1
ATOM 927 O O . PRO A 1 117 ? 10.149 1.791 -9.712 1.00 78.50 117 PRO A O 1
ATOM 930 N N . ALA A 1 118 ? 9.195 3.645 -8.910 1.00 78.94 118 ALA A N 1
ATOM 931 C CA . ALA A 1 118 ? 10.213 4.555 -9.458 1.00 78.94 118 ALA A CA 1
ATOM 932 C C . ALA A 1 118 ? 11.631 4.378 -8.864 1.00 78.94 118 ALA A C 1
ATOM 934 O O . ALA A 1 118 ? 12.580 4.943 -9.397 1.00 78.94 118 ALA A O 1
ATOM 935 N N . ARG A 1 119 ? 11.798 3.609 -7.776 1.00 77.81 119 ARG A N 1
ATOM 936 C CA . ARG A 1 119 ? 13.115 3.257 -7.209 1.00 77.81 119 ARG A CA 1
ATOM 937 C C . ARG A 1 119 ? 13.828 2.156 -8.006 1.00 77.81 119 ARG A C 1
ATOM 939 O O . ARG A 1 119 ? 15.031 1.989 -7.846 1.00 77.81 119 ARG A O 1
ATOM 946 N N . TYR A 1 120 ? 13.113 1.435 -8.870 1.00 79.19 120 TYR A N 1
ATOM 947 C CA . TYR A 1 120 ? 13.652 0.368 -9.716 1.00 79.19 120 TYR A CA 1
ATOM 948 C C . TYR A 1 120 ? 13.914 0.916 -11.126 1.00 79.19 120 TYR A C 1
ATOM 950 O O . TYR A 1 120 ? 13.218 0.589 -12.091 1.00 79.19 120 TYR A O 1
ATOM 958 N N . SER A 1 121 ? 14.885 1.826 -11.226 1.00 77.25 121 SER A N 1
ATOM 959 C CA . SER A 1 121 ? 15.291 2.412 -12.509 1.00 77.25 121 SER A CA 1
ATOM 960 C C . SER A 1 121 ? 15.795 1.325 -13.465 1.00 77.25 121 SER A C 1
ATOM 962 O O . SER A 1 121 ? 16.500 0.411 -13.048 1.00 77.25 121 SER A O 1
ATOM 964 N N . GLY A 1 122 ? 15.407 1.402 -14.741 1.00 76.94 122 GLY A N 1
ATOM 965 C CA . GLY A 1 122 ? 15.753 0.404 -15.764 1.00 76.94 122 GLY A CA 1
ATOM 966 C C . GLY A 1 122 ? 15.021 -0.943 -15.659 1.00 76.94 122 GLY A C 1
ATOM 967 O O . GLY A 1 122 ? 15.221 -1.801 -16.517 1.00 76.94 122 GLY A O 1
ATOM 968 N N . PHE A 1 123 ? 14.161 -1.151 -14.656 1.00 80.88 123 PHE A N 1
ATOM 969 C CA . PHE A 1 123 ? 13.476 -2.430 -14.468 1.00 80.88 123 PHE A CA 1
ATOM 970 C C . PHE A 1 123 ? 12.344 -2.657 -15.489 1.00 80.88 123 PHE A C 1
ATOM 972 O O . PHE A 1 123 ? 11.613 -1.735 -15.863 1.00 80.88 123 PHE A O 1
ATOM 979 N N . ARG A 1 124 ? 12.185 -3.909 -15.944 1.00 81.62 124 ARG A N 1
ATOM 980 C CA . ARG A 1 124 ? 11.340 -4.300 -17.092 1.00 81.62 124 ARG A CA 1
ATOM 981 C C . ARG A 1 124 ? 9.861 -4.502 -16.734 1.00 81.62 124 ARG A C 1
ATOM 983 O O . ARG A 1 124 ? 9.246 -5.485 -17.139 1.00 81.62 124 ARG A O 1
ATOM 990 N N . TRP A 1 125 ? 9.282 -3.529 -16.036 1.00 80.88 125 TRP A N 1
ATOM 991 C CA . TRP A 1 125 ? 7.869 -3.493 -15.643 1.00 80.88 125 TRP A CA 1
ATOM 992 C C . TRP A 1 125 ? 6.894 -3.799 -16.795 1.00 80.88 125 TRP A C 1
ATOM 994 O O . TRP A 1 125 ? 6.005 -4.630 -16.662 1.00 80.88 125 TRP A O 1
ATOM 1004 N N . SER A 1 126 ? 7.099 -3.195 -17.970 1.00 76.50 126 SER A N 1
ATOM 1005 C CA . SER A 1 126 ? 6.245 -3.402 -19.152 1.00 76.50 126 SER A CA 1
ATOM 1006 C C . SER A 1 126 ? 6.320 -4.806 -19.764 1.00 76.50 126 SER A C 1
ATOM 1008 O O . SER A 1 126 ? 5.472 -5.148 -20.581 1.00 76.50 126 SER A O 1
ATOM 1010 N N . ALA A 1 127 ? 7.309 -5.619 -19.383 1.00 80.00 127 ALA A N 1
ATOM 1011 C CA . ALA A 1 127 ? 7.397 -7.027 -19.765 1.00 80.00 127 ALA A CA 1
ATOM 1012 C C . ALA A 1 127 ? 6.760 -7.966 -18.718 1.00 80.00 127 ALA A C 1
ATOM 1014 O O . ALA A 1 127 ? 6.852 -9.181 -18.861 1.00 80.00 127 ALA A O 1
ATOM 1015 N N . GLY A 1 128 ? 6.115 -7.420 -17.678 1.00 77.50 128 GLY A N 1
ATOM 1016 C CA . GLY A 1 128 ? 5.385 -8.189 -16.667 1.00 77.50 128 GLY A CA 1
ATOM 1017 C C . GLY A 1 128 ? 6.245 -8.805 -15.562 1.00 77.50 128 GLY A C 1
ATOM 1018 O O . GLY A 1 128 ? 5.707 -9.542 -14.743 1.00 77.50 128 GLY A O 1
ATOM 1019 N N . TYR A 1 129 ? 7.548 -8.512 -15.520 1.00 81.94 129 TYR A N 1
ATOM 1020 C CA . TYR A 1 129 ? 8.426 -8.963 -14.438 1.00 81.94 129 TYR A CA 1
ATOM 1021 C C . TYR A 1 129 ? 8.187 -8.168 -13.154 1.00 81.94 129 TYR A C 1
ATOM 1023 O O . TYR A 1 129 ? 7.906 -6.967 -13.200 1.00 81.94 129 TYR A O 1
ATOM 1031 N N . LEU A 1 130 ? 8.391 -8.831 -12.018 1.00 83.31 130 LEU A N 1
ATOM 1032 C CA . LEU A 1 130 ? 8.395 -8.259 -10.677 1.00 83.31 130 LEU A CA 1
ATOM 1033 C C . LEU A 1 130 ? 9.800 -8.464 -10.061 1.00 83.31 130 LEU A C 1
ATOM 1035 O O . LEU A 1 130 ? 10.422 -9.480 -10.351 1.00 83.31 130 LEU A O 1
ATOM 1039 N N . PRO A 1 131 ? 10.360 -7.522 -9.278 1.00 85.44 131 PRO A N 1
ATOM 1040 C CA . PRO A 1 131 ? 11.638 -7.733 -8.594 1.00 85.44 131 PRO A CA 1
ATOM 1041 C C . PRO A 1 131 ? 11.529 -8.813 -7.510 1.00 85.44 131 PRO A C 1
ATOM 1043 O O . PRO A 1 131 ? 10.542 -8.827 -6.778 1.00 85.44 131 PRO A O 1
ATOM 1046 N N . ASP A 1 132 ? 12.577 -9.613 -7.312 1.00 85.12 132 ASP A N 1
ATOM 1047 C CA . ASP A 1 132 ? 12.632 -10.771 -6.399 1.00 85.12 132 ASP A CA 1
ATOM 1048 C C . ASP A 1 132 ? 12.251 -10.448 -4.935 1.00 85.12 132 ASP A C 1
ATOM 1050 O O . ASP A 1 132 ? 11.841 -11.320 -4.166 1.00 85.12 132 ASP A O 1
ATOM 1054 N N . GLU A 1 133 ? 12.433 -9.194 -4.495 1.00 83.12 133 GLU A N 1
ATOM 1055 C CA . GLU A 1 133 ? 12.007 -8.733 -3.161 1.00 83.12 133 GLU A CA 1
ATOM 1056 C C . GLU A 1 133 ? 10.494 -8.497 -3.068 1.00 83.12 133 GLU A C 1
ATOM 1058 O O . GLU A 1 133 ? 9.914 -8.679 -2.004 1.00 83.12 133 GLU A O 1
ATOM 1063 N N . LEU A 1 134 ? 9.848 -8.119 -4.174 1.00 83.44 134 LEU A N 1
ATOM 1064 C CA . LEU A 1 134 ? 8.399 -7.954 -4.254 1.00 83.44 134 LEU A CA 1
ATOM 1065 C C . LEU A 1 134 ? 7.698 -9.262 -4.628 1.00 83.44 134 LEU A C 1
ATOM 1067 O O . LEU A 1 134 ? 6.577 -9.470 -4.183 1.00 83.44 134 LEU A O 1
ATOM 1071 N N . GLU A 1 135 ? 8.337 -10.143 -5.398 1.00 85.81 135 GLU A N 1
ATOM 1072 C CA . GLU A 1 135 ? 7.800 -11.470 -5.729 1.00 85.81 135 GLU A CA 1
ATOM 1073 C C . GLU A 1 135 ? 7.610 -12.319 -4.467 1.00 85.81 135 GLU A C 1
ATOM 1075 O O . GLU A 1 135 ? 6.472 -12.660 -4.146 1.00 85.81 135 GLU A O 1
ATOM 1080 N N . ARG A 1 136 ? 8.667 -12.502 -3.664 1.00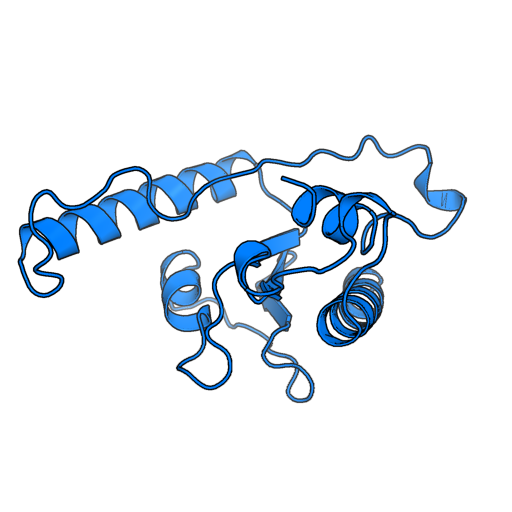 84.69 136 ARG A N 1
ATOM 1081 C CA . ARG A 1 136 ? 8.587 -13.202 -2.366 1.00 84.69 136 ARG A CA 1
ATOM 1082 C C . ARG A 1 136 ? 7.590 -12.564 -1.394 1.00 84.69 136 ARG A C 1
ATOM 1084 O O . ARG A 1 136 ? 6.884 -13.267 -0.679 1.00 84.69 136 ARG A O 1
ATOM 1091 N N . 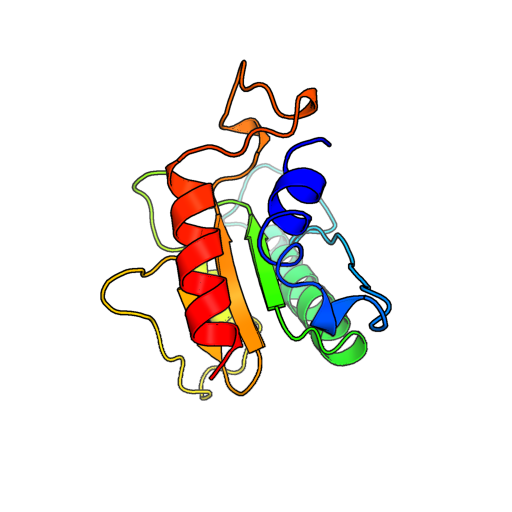LEU A 1 137 ? 7.493 -11.231 -1.392 1.00 83.50 137 LEU A N 1
ATOM 1092 C CA . LEU A 1 137 ? 6.492 -10.507 -0.602 1.00 83.50 137 LEU A CA 1
ATOM 1093 C C . LEU A 1 137 ? 5.061 -10.849 -1.048 1.00 83.50 137 LEU A C 1
ATOM 1095 O O . LEU A 1 137 ? 4.168 -10.986 -0.217 1.00 83.50 137 LEU A O 1
ATOM 1099 N N . CYS A 1 138 ? 4.837 -10.987 -2.357 1.00 84.50 138 CYS A N 1
ATOM 1100 C CA . CYS A 1 138 ? 3.535 -11.351 -2.905 1.00 84.50 138 CYS A CA 1
ATOM 1101 C C . CYS A 1 138 ? 3.186 -12.825 -2.680 1.00 84.50 138 CYS A C 1
ATOM 1103 O O . CYS A 1 138 ? 2.008 -13.143 -2.549 1.00 84.50 138 CYS A O 1
ATOM 1105 N N . GLU A 1 139 ? 4.175 -13.717 -2.639 1.00 85.06 139 GLU A N 1
ATOM 1106 C CA . GLU A 1 139 ? 3.991 -15.124 -2.269 1.00 85.06 139 GLU A CA 1
ATOM 1107 C C . GLU A 1 139 ? 3.558 -15.248 -0.805 1.00 85.06 139 GLU A C 1
ATOM 1109 O O . GLU A 1 139 ? 2.453 -15.718 -0.546 1.00 85.06 139 GLU A O 1
ATOM 1114 N N . HIS A 1 140 ? 4.336 -14.694 0.129 1.00 83.31 140 HIS A N 1
ATOM 1115 C CA . HIS A 1 140 ? 4.011 -14.710 1.559 1.00 83.31 140 HIS A CA 1
ATOM 1116 C C . HIS A 1 140 ? 2.640 -14.062 1.848 1.00 83.31 140 HIS A C 1
ATOM 1118 O O . HIS A 1 140 ? 1.823 -14.581 2.607 1.00 83.31 140 HIS A O 1
ATOM 1124 N N . ALA A 1 141 ? 2.323 -12.941 1.191 1.00 82.38 141 ALA A N 1
ATOM 1125 C CA . ALA A 1 141 ? 1.021 -12.294 1.347 1.00 82.38 141 ALA A CA 1
ATOM 1126 C C . ALA A 1 141 ? -0.164 -13.141 0.839 1.00 82.38 141 ALA A C 1
ATOM 1128 O O . ALA A 1 141 ? -1.281 -12.956 1.317 1.00 82.38 141 ALA A O 1
ATOM 1129 N N . ARG A 1 142 ? 0.041 -14.063 -0.115 1.00 80.69 142 ARG A N 1
ATOM 1130 C CA . ARG A 1 142 ? -1.008 -15.001 -0.562 1.00 80.69 142 ARG A CA 1
ATOM 1131 C C . ARG A 1 142 ? -1.264 -16.102 0.458 1.00 80.69 142 ARG A C 1
ATOM 1133 O O . ARG A 1 142 ? -2.419 -16.499 0.603 1.00 80.69 142 ARG A O 1
ATOM 1140 N N . GLU A 1 143 ? -0.219 -16.575 1.134 1.00 80.56 143 GLU A N 1
ATOM 1141 C CA . GLU A 1 143 ? -0.317 -17.570 2.208 1.00 80.56 143 GLU A CA 1
ATOM 1142 C C . GLU A 1 143 ? -1.189 -17.002 3.337 1.00 80.56 143 GLU A C 1
ATOM 1144 O O . GLU A 1 143 ? -2.288 -17.503 3.566 1.00 80.56 143 GLU A O 1
ATOM 1149 N N . LEU A 1 144 ? -0.810 -15.843 3.892 1.00 76.75 144 LEU A N 1
ATOM 1150 C CA . LEU A 1 144 ? -1.565 -15.149 4.949 1.00 76.75 144 LEU A CA 1
ATOM 1151 C C . LEU A 1 144 ? -2.981 -14.693 4.544 1.00 76.75 144 LEU A C 1
ATOM 1153 O O . LEU A 1 144 ? -3.829 -14.479 5.408 1.00 76.75 144 LEU A O 1
ATOM 1157 N N . TYR A 1 145 ? -3.251 -14.498 3.248 1.00 72.56 145 TYR A N 1
ATOM 1158 C CA . TYR A 1 145 ? -4.594 -14.168 2.744 1.00 72.56 145 TYR A CA 1
ATOM 1159 C C . TYR A 1 145 ? -5.478 -15.405 2.498 1.00 72.56 145 TYR A C 1
ATOM 1161 O O . TYR A 1 145 ? -6.651 -15.278 2.138 1.00 72.56 145 TYR A O 1
ATOM 1169 N N . SER A 1 146 ? -4.921 -16.607 2.640 1.00 68.62 146 SER A N 1
ATOM 1170 C CA . SER A 1 146 ? -5.649 -17.871 2.485 1.00 68.62 146 SER A CA 1
ATOM 1171 C C . SER A 1 146 ? -6.044 -18.504 3.831 1.00 68.62 146 SER A C 1
ATOM 1173 O O . SER A 1 146 ? -6.708 -19.540 3.819 1.00 68.62 146 SER A O 1
ATOM 1175 N N . GLU A 1 147 ? -5.681 -17.849 4.947 1.00 59.59 147 GLU A N 1
ATOM 1176 C CA . GLU A 1 147 ? -5.999 -18.170 6.355 1.00 59.59 147 GLU A CA 1
ATOM 1177 C C . GLU A 1 147 ? -7.149 -17.316 6.946 1.00 59.59 147 GLU A C 1
ATOM 1179 O O . GLU A 1 147 ? -8.207 -17.918 7.235 1.00 59.59 147 GLU A O 1
#